Protein AF-A0AAW0FK62-F1 (afdb_monomer)

InterPro domains:
  IPR008979 Galactose-binding-like domain superfamily [SSF49785] (4-84)
  IPR013857 NADH:ubiquinone oxidoreductase intermediate-associated protein 30 [PF08547] (2-83)
  IPR039131 Complex I intermediate-associated protein 30, mitochondrial [PTHR13194] (3-82)

Structure (mmCIF, N/CA/C/O backbone):
data_AF-A0AAW0FK62-F1
#
_entry.id   AF-A0AAW0FK62-F1
#
loop_
_atom_site.group_PDB
_atom_site.id
_atom_site.type_symbol
_atom_site.label_atom_id
_atom_site.label_alt_id
_atom_site.label_comp_id
_atom_site.label_asym_id
_atom_site.label_entity_id
_atom_site.label_seq_id
_atom_site.pdbx_PDB_ins_code
_atom_site.Cartn_x
_atom_site.Cartn_y
_atom_site.Cartn_z
_atom_site.occupancy
_atom_site.B_iso_or_equiv
_atom_site.auth_seq_id
_atom_site.auth_comp_id
_atom_site.auth_asym_id
_atom_site.auth_atom_id
_atom_site.pdbx_PDB_model_num
ATOM 1 N N . MET A 1 1 ? 4.563 -1.638 4.543 1.00 90.38 1 MET A N 1
ATOM 2 C CA . MET A 1 1 ? 4.154 -1.211 5.895 1.00 90.38 1 MET A CA 1
ATOM 3 C C . MET A 1 1 ? 2.741 -0.685 5.796 1.00 90.38 1 MET A C 1
ATOM 5 O O . MET A 1 1 ? 2.509 0.156 4.941 1.00 90.38 1 MET A O 1
ATOM 9 N N . THR A 1 2 ? 1.829 -1.184 6.621 1.00 94.25 2 THR A N 1
ATOM 10 C CA . THR A 1 2 ? 0.435 -0.729 6.696 1.00 94.25 2 THR A CA 1
ATOM 11 C C . THR A 1 2 ? 0.244 0.271 7.841 1.00 94.25 2 THR A C 1
ATOM 13 O O . THR A 1 2 ? 1.005 0.251 8.813 1.00 94.25 2 THR A O 1
ATOM 16 N N . ARG A 1 3 ? -0.731 1.176 7.703 1.00 94.94 3 ARG A N 1
ATOM 17 C CA . ARG A 1 3 ? -1.162 2.167 8.705 1.00 94.94 3 ARG A CA 1
ATOM 18 C C . ARG A 1 3 ? -2.658 2.446 8.565 1.00 94.94 3 ARG A C 1
ATOM 20 O O . ARG A 1 3 ? -3.195 2.336 7.468 1.00 94.94 3 ARG A O 1
ATOM 27 N N . CYS A 1 4 ? -3.317 2.808 9.658 1.00 94.38 4 CYS A N 1
ATOM 28 C CA . CYS A 1 4 ? -4.713 3.249 9.687 1.00 94.38 4 CYS A CA 1
ATOM 29 C C . CYS A 1 4 ? -4.950 4.145 10.909 1.00 94.38 4 CYS A C 1
ATOM 31 O O . CYS A 1 4 ? -4.073 4.241 11.772 1.00 94.38 4 CYS A O 1
ATOM 33 N N . ASP A 1 5 ? -6.132 4.758 10.993 1.00 92.81 5 ASP A N 1
ATOM 34 C CA . ASP A 1 5 ? -6.520 5.652 12.100 1.00 92.81 5 ASP A CA 1
ATOM 35 C C . ASP A 1 5 ? -6.449 5.025 13.500 1.00 92.81 5 ASP A C 1
ATOM 37 O O . ASP A 1 5 ? -6.434 5.758 14.492 1.00 92.81 5 ASP A O 1
ATOM 41 N N . GLN A 1 6 ? -6.323 3.700 13.604 1.00 93.50 6 GLN A N 1
ATOM 42 C CA . GLN A 1 6 ? -6.102 3.000 14.865 1.00 93.50 6 GLN A CA 1
ATOM 43 C C . GLN A 1 6 ? -4.852 3.511 15.602 1.00 93.50 6 GLN A C 1
ATOM 45 O O . GLN A 1 6 ? -4.823 3.506 16.831 1.00 93.50 6 GLN A O 1
ATOM 50 N N . GLU A 1 7 ? -3.844 4.029 14.888 1.00 91.75 7 GLU A N 1
ATOM 51 C CA . GLU A 1 7 ? -2.663 4.652 15.511 1.00 91.75 7 GLU A CA 1
ATOM 52 C C . GLU A 1 7 ? -2.985 5.944 16.280 1.00 91.75 7 GLU A C 1
ATOM 54 O O . GLU A 1 7 ? -2.222 6.357 17.150 1.00 91.75 7 GLU A O 1
ATOM 59 N N . MET A 1 8 ? -4.139 6.548 15.996 1.00 90.94 8 MET A N 1
ATOM 60 C CA . MET A 1 8 ? -4.678 7.708 16.702 1.00 90.94 8 MET A CA 1
ATOM 61 C C . MET A 1 8 ? -5.853 7.320 17.622 1.00 90.94 8 MET A C 1
ATOM 63 O O . MET A 1 8 ? -6.479 8.178 18.232 1.00 90.94 8 MET A O 1
ATOM 67 N N . GLY A 1 9 ? -6.158 6.028 17.765 1.00 91.31 9 GLY A N 1
ATOM 68 C CA . GLY A 1 9 ? -7.287 5.532 18.559 1.00 91.31 9 GLY A CA 1
ATOM 69 C C . GLY A 1 9 ? -8.595 5.370 17.782 1.00 91.31 9 GLY A C 1
ATOM 70 O O . GLY A 1 9 ? -9.620 5.080 18.396 1.00 91.31 9 GLY A O 1
ATOM 71 N N . GLY A 1 10 ? -8.567 5.537 16.456 1.00 92.94 10 GLY A N 1
ATOM 72 C CA . GLY A 1 10 ? -9.678 5.192 15.575 1.00 92.94 10 GLY A CA 1
ATOM 73 C C . GLY A 1 10 ? -9.982 3.690 15.554 1.00 92.94 10 GLY A C 1
ATOM 74 O O . GLY A 1 10 ? -9.335 2.879 16.223 1.00 92.94 10 GLY A O 1
ATOM 75 N N . TYR A 1 11 ? -11.011 3.326 14.796 1.00 94.94 11 TYR A N 1
ATOM 76 C CA . TYR A 1 11 ? -11.584 1.978 14.799 1.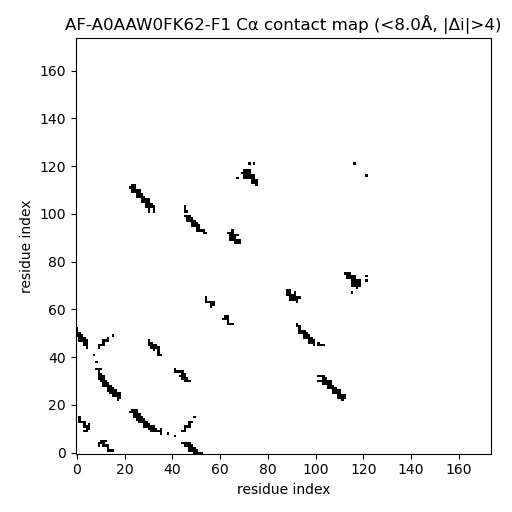00 94.94 11 TYR A CA 1
ATOM 77 C C . TYR A 1 11 ? -11.404 1.239 13.465 1.00 94.94 11 TYR A C 1
ATOM 79 O O . TYR A 1 11 ? -11.978 0.161 13.288 1.00 94.94 11 TYR A O 1
ATOM 87 N N . SER A 1 12 ? -10.656 1.805 12.514 1.00 95.31 12 SER A N 1
ATOM 88 C CA . SER A 1 12 ? -10.363 1.130 11.251 1.00 95.31 12 SER A CA 1
ATOM 89 C C . SER A 1 12 ? -9.360 -0.007 11.447 1.00 95.31 12 SER A C 1
ATOM 91 O O . SER A 1 12 ? -8.596 -0.042 12.408 1.00 95.31 12 SER A O 1
ATOM 93 N N . THR A 1 13 ? -9.341 -0.941 10.500 1.00 96.69 13 THR A N 1
ATOM 94 C CA . THR A 1 13 ? -8.375 -2.046 10.442 1.00 96.69 13 THR A CA 1
ATOM 95 C C . THR A 1 13 ? -7.685 -2.083 9.086 1.00 96.69 13 THR A C 1
ATOM 97 O O . THR A 1 13 ? -8.225 -1.620 8.074 1.00 96.69 13 THR A O 1
ATOM 100 N N . VAL A 1 14 ? -6.469 -2.632 9.057 1.00 96.94 14 VAL A N 1
ATOM 101 C CA . VAL A 1 14 ? -5.657 -2.691 7.841 1.00 96.94 14 VAL A CA 1
ATOM 102 C C . VAL A 1 14 ? -4.753 -3.913 7.798 1.00 96.94 14 VAL A C 1
ATOM 104 O O . VAL A 1 14 ? -3.979 -4.159 8.720 1.00 96.94 14 VAL A O 1
ATOM 107 N N . ASN A 1 15 ? -4.804 -4.631 6.680 1.00 96.31 15 ASN A N 1
ATOM 108 C CA . ASN A 1 15 ? -3.967 -5.784 6.382 1.00 96.31 15 ASN A CA 1
ATOM 109 C C . ASN A 1 15 ? -3.432 -5.680 4.952 1.00 96.31 15 ASN A C 1
ATOM 111 O O . ASN A 1 15 ? -4.075 -5.109 4.068 1.00 96.31 15 ASN A O 1
ATOM 115 N N . PHE A 1 16 ? -2.232 -6.213 4.732 1.00 94.69 16 PHE A N 1
ATOM 116 C CA . PHE A 1 16 ? -1.677 -6.348 3.393 1.00 94.69 16 PHE A CA 1
ATOM 117 C C . PHE A 1 16 ? -0.867 -7.632 3.305 1.00 94.69 16 PHE A C 1
ATOM 119 O O . PHE A 1 16 ? 0.253 -7.702 3.818 1.00 94.69 16 PHE A O 1
ATOM 126 N N . ASP A 1 17 ? -1.462 -8.622 2.655 1.00 94.00 17 ASP A N 1
ATOM 127 C CA . ASP A 1 17 ? -0.945 -9.980 2.556 1.00 94.00 17 ASP A CA 1
ATOM 128 C C . ASP A 1 17 ? -0.588 -10.294 1.102 1.00 94.00 17 ASP A C 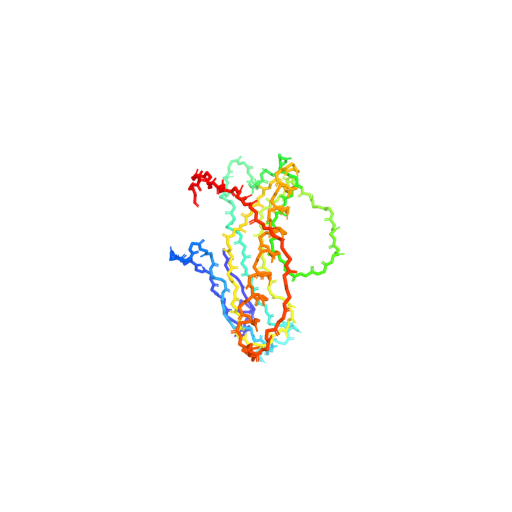1
ATOM 130 O O . ASP A 1 17 ? -1.012 -9.594 0.186 1.00 94.00 17 ASP A O 1
ATOM 134 N N . TYR A 1 18 ? 0.208 -11.330 0.867 1.00 92.31 18 TYR A N 1
ATOM 135 C CA . TYR A 1 18 ? 0.495 -11.802 -0.485 1.00 92.31 18 TYR A CA 1
ATOM 136 C C . TYR A 1 18 ? -0.263 -13.107 -0.737 1.00 92.31 18 TYR A C 1
ATOM 138 O O . TYR A 1 18 ? -0.106 -14.069 0.016 1.00 92.31 18 TYR A O 1
ATOM 146 N N . ASP A 1 19 ? -1.098 -13.126 -1.776 1.00 87.25 19 ASP A N 1
ATOM 147 C CA . ASP A 1 19 ? -1.847 -14.302 -2.212 1.00 87.25 19 ASP A CA 1
ATOM 148 C C . ASP A 1 19 ? -1.014 -15.078 -3.234 1.00 87.25 19 ASP A C 1
ATOM 150 O O . ASP A 1 19 ? -0.839 -14.650 -4.379 1.00 87.25 19 ASP A O 1
ATOM 154 N N . GLU A 1 20 ? -0.503 -16.240 -2.823 1.00 90.56 20 GLU A N 1
ATOM 155 C CA . GLU A 1 20 ? 0.372 -17.034 -3.683 1.00 90.56 20 GLU A CA 1
ATOM 156 C C . GLU A 1 20 ? -0.340 -17.732 -4.845 1.00 90.56 20 GLU A C 1
ATOM 158 O O . GLU A 1 20 ? 0.290 -18.061 -5.852 1.00 90.56 20 GLU A O 1
ATOM 163 N N . LEU A 1 21 ? -1.643 -17.986 -4.721 1.00 88.12 21 LEU A N 1
ATOM 164 C CA . LEU A 1 21 ? -2.415 -18.640 -5.775 1.00 88.12 21 LEU A CA 1
ATOM 165 C C . LEU A 1 21 ? -2.728 -17.645 -6.888 1.00 88.12 21 LEU A C 1
ATOM 167 O O . LEU A 1 21 ? -2.623 -17.973 -8.068 1.00 88.12 21 LEU A O 1
ATOM 171 N N . ARG A 1 22 ? -3.096 -16.423 -6.499 1.00 81.75 22 ARG A N 1
ATOM 172 C CA . ARG A 1 22 ? -3.485 -15.352 -7.420 1.00 81.75 22 ARG A CA 1
ATOM 173 C C . ARG A 1 22 ? -2.302 -14.481 -7.853 1.00 81.75 22 ARG A C 1
ATOM 175 O O . ARG A 1 22 ? -2.471 -13.670 -8.757 1.00 81.75 22 ARG A O 1
ATOM 182 N N . LYS A 1 23 ? -1.120 -14.672 -7.249 1.00 87.50 23 LYS A N 1
ATOM 183 C CA . LYS A 1 23 ? 0.128 -13.940 -7.536 1.00 87.50 23 LYS A CA 1
ATOM 184 C C . LYS A 1 23 ? -0.047 -12.422 -7.430 1.00 87.50 23 LYS A C 1
ATOM 186 O O . LYS A 1 23 ? 0.388 -11.671 -8.297 1.00 87.50 23 LYS A O 1
ATOM 191 N N . MET A 1 24 ? -0.696 -11.979 -6.356 1.00 85.69 24 MET A N 1
ATOM 192 C CA . MET A 1 24 ? -1.047 -10.574 -6.125 1.00 85.69 24 MET A CA 1
ATOM 193 C C . MET A 1 24 ? -0.950 -10.213 -4.643 1.00 85.69 24 MET A C 1
ATOM 195 O O . MET A 1 24 ? -1.078 -11.064 -3.763 1.00 85.69 24 MET A O 1
ATOM 199 N N . GLY A 1 25 ? -0.747 -8.931 -4.351 1.00 89.31 25 GLY A N 1
ATOM 200 C CA . GLY A 1 25 ? -0.926 -8.398 -3.004 1.00 89.31 25 GLY A CA 1
ATOM 201 C C . GLY A 1 25 ? -2.408 -8.173 -2.705 1.00 89.31 25 GLY A C 1
ATOM 202 O O . GLY A 1 25 ? -3.118 -7.603 -3.524 1.00 89.31 25 GLY A O 1
ATOM 203 N N . HIS A 1 26 ? -2.874 -8.560 -1.525 1.00 91.25 26 HIS A N 1
ATOM 204 C CA . HIS A 1 26 ? -4.247 -8.381 -1.078 1.00 91.25 26 HIS A CA 1
ATOM 205 C C . HIS A 1 26 ? -4.312 -7.351 0.051 1.00 91.25 26 HIS A C 1
ATOM 207 O O . HIS A 1 26 ? -3.891 -7.617 1.179 1.00 91.25 26 HIS A O 1
ATOM 213 N N . PHE A 1 27 ? -4.799 -6.149 -0.260 1.00 92.50 27 PHE A N 1
ATOM 214 C CA . PHE A 1 27 ? -4.949 -5.038 0.678 1.00 92.50 27 PHE A CA 1
ATOM 215 C C . PHE A 1 27 ? -6.400 -4.946 1.152 1.00 92.50 27 PHE A C 1
ATOM 217 O O . PHE A 1 27 ? -7.293 -4.603 0.375 1.00 92.50 27 PHE A O 1
ATOM 224 N N . HIS A 1 28 ? -6.646 -5.259 2.424 1.00 93.31 28 HIS A N 1
ATOM 225 C CA . HIS A 1 28 ? -8.002 -5.436 2.948 1.00 93.31 28 HIS A CA 1
ATOM 226 C C . HIS A 1 28 ? -8.148 -4.988 4.398 1.00 93.31 28 HIS A C 1
ATOM 228 O O . HIS A 1 28 ? -7.174 -4.855 5.144 1.00 93.31 28 HIS A O 1
ATOM 234 N N . GLY A 1 29 ? -9.394 -4.758 4.797 1.00 95.00 29 GLY A N 1
ATOM 235 C CA . GLY A 1 29 ? -9.742 -4.386 6.159 1.00 95.00 29 GLY A CA 1
ATOM 236 C C . GLY A 1 29 ? -11.125 -3.758 6.241 1.00 95.00 29 GLY A C 1
ATOM 237 O O . GLY A 1 29 ? -11.998 -4.005 5.408 1.00 95.00 29 GLY A O 1
ATOM 238 N N . TYR A 1 30 ? -11.313 -2.931 7.264 1.00 95.44 30 TYR A N 1
ATOM 239 C CA . TYR A 1 30 ? -12.567 -2.246 7.548 1.00 95.44 30 TYR A CA 1
ATOM 240 C C . TYR A 1 30 ? -12.305 -0.773 7.843 1.00 95.44 30 TYR A C 1
ATOM 242 O O . TYR A 1 30 ? -11.498 -0.470 8.720 1.00 95.44 30 TYR A O 1
ATOM 250 N N . LEU A 1 31 ? -12.983 0.130 7.136 1.00 94.19 31 LEU A N 1
ATOM 251 C CA . LEU A 1 31 ? -12.955 1.560 7.429 1.00 94.19 31 LEU A CA 1
ATOM 252 C C . LEU A 1 31 ? -14.089 1.920 8.383 1.00 94.19 31 LEU A C 1
ATOM 254 O O . LEU A 1 31 ? -15.257 1.618 8.125 1.00 94.19 31 LEU A O 1
ATOM 258 N N . ASN A 1 32 ? -13.736 2.603 9.467 1.00 92.44 32 ASN A N 1
ATOM 259 C CA . ASN A 1 32 ? -14.679 3.144 10.429 1.00 92.44 32 ASN A CA 1
ATOM 260 C C . ASN A 1 32 ? -14.461 4.657 10.565 1.00 92.44 32 ASN A C 1
ATOM 262 O O . ASN A 1 32 ? -13.354 5.123 10.816 1.00 92.44 32 ASN A O 1
ATOM 266 N N . LEU A 1 33 ? -15.535 5.423 10.381 1.00 92.19 33 LEU A N 1
ATOM 267 C CA . LEU A 1 33 ? -15.506 6.887 10.372 1.00 92.19 33 LEU A CA 1
ATOM 268 C C . LEU A 1 33 ? -15.761 7.504 11.752 1.00 92.19 33 LEU A C 1
ATOM 270 O O . LEU A 1 33 ? -15.619 8.719 11.902 1.00 92.19 33 LEU A O 1
ATOM 274 N N . ASP A 1 34 ? -16.142 6.694 12.741 1.00 93.44 34 ASP A N 1
ATOM 275 C CA . ASP A 1 34 ? -16.402 7.158 14.096 1.00 93.44 34 ASP A CA 1
ATOM 276 C C . ASP A 1 34 ? -15.128 7.757 14.691 1.00 93.44 34 ASP A C 1
ATOM 278 O O . ASP A 1 34 ? -14.028 7.197 14.602 1.00 93.44 34 ASP A O 1
ATOM 282 N N . LEU A 1 35 ? -15.289 8.922 15.315 1.00 92.69 35 LEU A N 1
ATOM 283 C CA . LEU A 1 35 ? -14.200 9.579 16.019 1.00 92.69 35 LEU A CA 1
ATOM 284 C C . LEU A 1 35 ? -13.951 8.879 17.364 1.00 92.69 35 LEU A C 1
ATOM 286 O O . LEU A 1 35 ? -14.910 8.496 18.048 1.00 92.69 35 LEU A O 1
ATOM 290 N N . PRO A 1 36 ? -12.683 8.746 17.786 1.00 89.44 36 PRO A N 1
ATOM 291 C CA . PRO A 1 36 ? -12.355 8.219 19.102 1.00 89.44 36 PRO A CA 1
ATOM 292 C C . PRO A 1 36 ? -12.987 9.072 20.204 1.00 89.44 36 PRO A C 1
ATOM 294 O O . PRO A 1 36 ? -12.688 10.255 20.362 1.00 89.44 36 PRO A O 1
ATOM 297 N N . LYS A 1 37 ? -13.846 8.453 21.020 1.00 87.19 37 LYS A N 1
ATOM 298 C CA . LYS A 1 37 ? -14.614 9.149 22.073 1.00 87.19 37 LYS A CA 1
ATOM 299 C C . LYS A 1 37 ? -13.741 9.798 23.152 1.00 87.19 37 LYS A C 1
ATOM 301 O O . LYS A 1 37 ? -14.197 10.685 23.864 1.00 87.19 37 LYS A O 1
ATOM 306 N N . ASN A 1 38 ? -12.511 9.321 23.303 1.00 87.12 38 ASN A N 1
ATOM 307 C CA . ASN A 1 38 ? -11.553 9.724 24.326 1.00 87.12 38 ASN A CA 1
ATOM 308 C C . ASN A 1 38 ? -10.510 10.741 23.835 1.00 87.12 38 ASN A C 1
ATOM 310 O O . ASN A 1 38 ? -9.665 11.137 24.634 1.00 87.12 38 ASN A O 1
ATOM 314 N N . ASN A 1 39 ? -10.549 11.170 22.567 1.00 84.44 39 ASN A N 1
ATOM 315 C CA . ASN A 1 39 ? -9.609 12.158 22.042 1.00 84.44 39 ASN A CA 1
ATOM 316 C C . ASN A 1 39 ? -10.300 13.178 21.109 1.00 84.44 39 ASN A C 1
ATOM 318 O O . ASN A 1 39 ? -10.398 12.943 19.904 1.00 84.44 39 ASN A O 1
ATOM 322 N N . PRO A 1 40 ? -10.763 14.323 21.647 1.00 84.44 40 PRO A N 1
ATOM 323 C CA . PRO A 1 40 ? -11.490 15.335 20.881 1.00 84.44 40 PRO A CA 1
ATOM 324 C C . PRO A 1 40 ? -10.614 16.146 19.910 1.00 84.44 40 PRO A C 1
ATOM 326 O O . PRO A 1 40 ? -11.162 16.860 19.072 1.00 84.44 40 PRO A O 1
ATOM 329 N N . GLU A 1 41 ? -9.279 16.055 19.986 1.00 88.44 41 GLU A N 1
ATOM 330 C CA . GLU A 1 41 ? -8.383 16.704 19.010 1.00 88.44 41 GLU A CA 1
ATOM 331 C C . GLU A 1 41 ? -8.428 16.011 17.639 1.00 88.44 41 GLU A C 1
ATOM 333 O O . GLU A 1 41 ? -8.094 16.602 16.608 1.00 88.44 41 GLU A O 1
ATOM 338 N N . ILE A 1 42 ? -8.894 14.761 17.606 1.00 85.38 42 ILE A N 1
ATOM 339 C CA . ILE A 1 42 ? -9.047 13.989 16.379 1.00 85.38 42 ILE A CA 1
ATOM 340 C C . ILE A 1 42 ? -10.377 14.351 15.736 1.00 85.38 42 ILE A C 1
ATOM 342 O O . ILE A 1 42 ? -11.452 13.938 16.161 1.00 85.38 42 ILE A O 1
ATOM 346 N N . THR A 1 43 ? -10.285 15.124 14.661 1.00 85.81 43 THR A N 1
ATOM 347 C CA . THR A 1 43 ? -11.444 15.628 13.910 1.00 85.81 43 THR A CA 1
ATOM 348 C C . THR A 1 43 ? -11.735 14.826 12.643 1.00 85.81 43 THR A C 1
ATOM 350 O O . THR A 1 43 ? -12.713 15.101 11.945 1.00 85.81 43 THR A O 1
ATOM 353 N N . ARG A 1 44 ? -10.881 13.849 12.307 1.00 86.12 44 ARG A N 1
ATOM 354 C CA . ARG A 1 44 ? -11.005 12.994 11.120 1.00 86.12 44 ARG A CA 1
ATOM 355 C C . ARG A 1 44 ? -10.548 11.573 11.440 1.00 86.12 44 ARG A C 1
ATOM 357 O O . ARG A 1 44 ? -9.503 11.392 12.051 1.00 86.12 44 ARG A O 1
ATOM 364 N N . SER A 1 45 ? -11.328 10.604 10.978 1.00 90.50 45 SER A N 1
ATOM 365 C CA . SER A 1 45 ? -11.075 9.163 11.073 1.00 90.50 45 SER A CA 1
ATOM 366 C C . SER A 1 45 ? -11.476 8.502 9.745 1.00 90.50 45 SER A C 1
ATOM 368 O O . SER A 1 45 ? -11.944 9.187 8.828 1.00 90.50 45 SER A O 1
ATOM 370 N N . GLY A 1 46 ? -11.283 7.196 9.626 1.00 90.88 46 GLY A N 1
ATOM 371 C CA . GLY A 1 46 ? -11.601 6.387 8.455 1.00 90.88 46 GLY A CA 1
ATOM 372 C C . GLY A 1 46 ? -10.551 6.466 7.362 1.00 90.88 46 GLY A C 1
ATOM 373 O O . GLY A 1 46 ? -10.867 6.826 6.228 1.00 90.88 46 GLY A O 1
ATOM 374 N N . TYR A 1 47 ? -9.305 6.121 7.691 1.00 93.69 47 TYR A N 1
ATOM 375 C CA . TYR A 1 47 ? -8.281 5.879 6.675 1.00 93.69 47 TYR A CA 1
ATOM 376 C C . TYR A 1 47 ? -7.550 4.565 6.906 1.00 93.69 47 TYR A C 1
ATOM 378 O O . TYR A 1 47 ? -7.312 4.138 8.036 1.00 93.69 47 TYR A O 1
ATOM 386 N N . ALA A 1 48 ? -7.112 3.975 5.801 1.00 93.81 48 ALA A N 1
ATOM 387 C CA . ALA A 1 48 ? -6.173 2.871 5.776 1.00 93.81 48 ALA A CA 1
ATOM 388 C C . ALA A 1 48 ? -5.200 3.073 4.619 1.00 93.81 48 ALA A C 1
ATOM 390 O O . ALA A 1 48 ? -5.570 3.567 3.554 1.00 93.81 48 ALA A O 1
ATOM 391 N N . MET A 1 49 ? -3.943 2.703 4.817 1.00 94.81 49 MET A N 1
ATOM 392 C CA . MET A 1 49 ? -2.906 2.857 3.810 1.00 94.81 49 MET A CA 1
ATOM 393 C C . MET A 1 49 ? -1.831 1.787 3.935 1.00 94.81 49 MET A C 1
ATOM 395 O O . MET A 1 49 ? -1.597 1.221 5.005 1.00 94.81 49 MET A O 1
ATOM 399 N N . PHE A 1 50 ? -1.100 1.580 2.848 1.00 92.94 50 PHE A N 1
ATOM 400 C CA . PHE A 1 50 ? 0.181 0.895 2.875 1.00 92.94 50 PHE A CA 1
ATOM 401 C C . PHE A 1 50 ? 1.231 1.699 2.113 1.00 92.94 50 PHE A C 1
ATOM 403 O O . PHE A 1 50 ? 0.918 2.436 1.183 1.00 92.94 50 PHE A O 1
ATOM 410 N N . ARG A 1 51 ? 2.497 1.551 2.502 1.00 90.06 51 ARG A N 1
ATOM 411 C CA . ARG A 1 51 ? 3.660 2.116 1.808 1.00 90.06 51 ARG A CA 1
ATOM 412 C C . ARG A 1 51 ? 4.840 1.151 1.783 1.00 90.06 51 ARG A C 1
ATOM 414 O O . ARG A 1 51 ? 4.870 0.178 2.546 1.00 90.06 51 ARG A O 1
ATOM 421 N N . THR A 1 52 ? 5.825 1.415 0.930 1.00 84.31 52 THR A N 1
ATOM 422 C CA . THR A 1 52 ? 7.107 0.695 0.910 1.00 84.31 52 THR A CA 1
ATOM 423 C C . THR A 1 52 ? 7.801 0.768 2.276 1.00 84.31 52 THR A C 1
ATOM 425 O O . THR A 1 52 ? 7.535 1.667 3.075 1.00 84.31 52 THR A O 1
ATOM 428 N N . LYS A 1 53 ? 8.681 -0.195 2.581 1.00 81.88 53 LYS A N 1
ATOM 429 C CA . LYS A 1 53 ? 9.548 -0.088 3.767 1.00 81.88 53 LYS A CA 1
ATOM 430 C C . LYS A 1 53 ? 10.493 1.101 3.596 1.00 81.88 53 LYS A C 1
ATOM 432 O O . LYS A 1 53 ? 10.883 1.414 2.470 1.00 81.88 53 LYS A O 1
ATOM 437 N N . ASP A 1 54 ? 10.858 1.723 4.710 1.00 80.81 54 ASP A N 1
ATOM 438 C CA . ASP A 1 54 ? 11.934 2.707 4.712 1.00 80.81 54 ASP A CA 1
ATOM 439 C C . ASP A 1 54 ? 13.234 2.025 4.272 1.00 80.81 54 ASP A C 1
ATOM 441 O O . ASP A 1 54 ? 13.478 0.852 4.588 1.00 80.81 54 ASP A O 1
ATOM 445 N N . GLN A 1 55 ? 14.051 2.739 3.502 1.00 75.25 55 GLN A N 1
ATOM 446 C CA . GLN A 1 55 ? 15.386 2.255 3.185 1.00 75.25 55 GLN A CA 1
ATOM 447 C C . GLN A 1 55 ? 16.226 2.196 4.461 1.00 75.25 55 GLN A C 1
ATOM 449 O O . GLN A 1 55 ? 16.060 3.012 5.367 1.00 75.25 55 GLN A O 1
ATOM 454 N N . LYS A 1 56 ? 17.122 1.207 4.547 1.00 73.81 56 LYS A N 1
ATOM 455 C CA . LYS A 1 56 ? 18.025 1.085 5.694 1.00 73.81 56 LYS A CA 1
ATOM 456 C C . LYS A 1 56 ? 18.952 2.293 5.722 1.00 73.81 56 LYS A C 1
ATOM 458 O O . LYS A 1 56 ? 19.779 2.442 4.828 1.00 73.81 56 LYS A O 1
ATOM 463 N N . GLU A 1 57 ? 18.824 3.114 6.756 1.00 70.69 57 GLU A N 1
ATOM 464 C CA . GLU A 1 57 ? 19.760 4.202 7.010 1.00 70.69 57 GLU A CA 1
ATOM 465 C C . GLU A 1 57 ? 21.158 3.627 7.252 1.00 7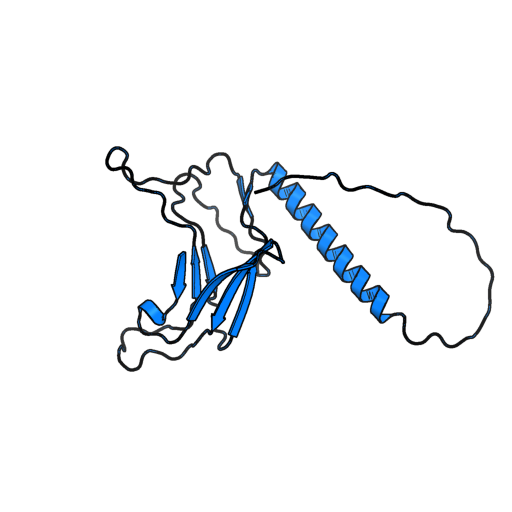0.69 57 GLU A C 1
ATOM 467 O O . GLU A 1 57 ? 21.337 2.681 8.024 1.00 70.69 57 GLU A O 1
ATOM 472 N N . SER A 1 58 ? 22.156 4.180 6.568 1.00 66.75 58 SER A N 1
ATOM 473 C CA . SER A 1 58 ? 23.553 3.872 6.846 1.00 66.75 58 SER A CA 1
ATOM 474 C C . SER A 1 58 ? 24.131 5.007 7.675 1.00 66.75 58 SER A C 1
ATOM 476 O O . SER A 1 58 ? 24.104 6.167 7.261 1.00 66.75 58 SER A O 1
ATOM 478 N N . TRP A 1 59 ? 24.688 4.667 8.838 1.00 66.88 59 TRP A N 1
ATOM 479 C CA . TRP A 1 59 ? 25.271 5.624 9.784 1.00 66.88 59 TRP A CA 1
ATOM 480 C C . TRP A 1 59 ? 26.391 6.493 9.179 1.00 66.88 59 TRP A C 1
ATOM 482 O O . TRP A 1 59 ? 26.721 7.537 9.730 1.00 66.88 59 TRP A O 1
ATOM 492 N N . LEU A 1 60 ? 26.953 6.075 8.037 1.00 67.31 60 LEU A N 1
ATOM 493 C CA . LEU A 1 60 ? 28.023 6.764 7.312 1.00 67.31 60 LEU A CA 1
ATOM 494 C C . LEU A 1 60 ? 27.540 7.665 6.164 1.00 67.31 60 LEU A C 1
ATOM 496 O O . LEU A 1 60 ? 28.310 8.515 5.728 1.00 67.31 60 LEU A O 1
ATOM 500 N N . SER A 1 61 ? 26.321 7.484 5.638 1.00 66.31 61 SER A N 1
ATOM 501 C CA . SER A 1 61 ? 25.885 8.145 4.390 1.00 66.31 61 SER A CA 1
ATOM 502 C C . SER A 1 61 ? 24.641 9.030 4.522 1.00 66.31 61 SER A C 1
ATOM 504 O O . SER A 1 61 ? 24.177 9.565 3.520 1.00 66.31 61 SER A O 1
ATOM 506 N N . GLY A 1 62 ? 24.103 9.215 5.732 1.00 67.62 62 GLY A N 1
ATOM 507 C CA . GLY A 1 62 ? 22.919 10.050 5.963 1.00 67.62 62 GLY A CA 1
ATOM 508 C C . GLY A 1 62 ? 21.616 9.425 5.444 1.00 67.62 62 GLY A C 1
ATOM 509 O O . GLY A 1 62 ? 21.517 8.206 5.300 1.00 67.62 62 GLY A O 1
ATOM 510 N N . ASN A 1 63 ? 20.601 10.266 5.196 1.00 64.56 63 ASN A N 1
ATOM 511 C CA . ASN A 1 63 ? 19.308 9.837 4.647 1.00 64.56 63 ASN A CA 1
ATOM 512 C C . ASN A 1 63 ? 19.517 9.052 3.342 1.00 64.56 63 ASN A C 1
ATOM 514 O O . ASN A 1 63 ? 20.118 9.570 2.403 1.00 64.56 63 ASN A O 1
ATOM 518 N N . VAL A 1 64 ? 18.985 7.832 3.271 1.00 71.19 64 VAL A N 1
ATOM 519 C CA . VAL A 1 64 ? 19.033 7.005 2.058 1.00 71.19 64 VAL A CA 1
ATOM 520 C C . VAL A 1 64 ? 17.714 7.193 1.309 1.00 71.19 64 VAL A C 1
ATOM 522 O O . VAL A 1 64 ? 16.635 7.093 1.902 1.00 71.19 64 VAL A O 1
ATOM 525 N N . PHE A 1 65 ? 17.813 7.536 0.026 1.00 79.00 65 PHE A N 1
ATOM 526 C CA . PHE A 1 65 ? 16.680 7.737 -0.875 1.00 79.00 65 PHE A CA 1
ATOM 527 C C . PHE A 1 65 ? 16.711 6.705 -2.000 1.00 79.00 65 PHE A C 1
ATOM 529 O O . PHE A 1 65 ? 17.777 6.219 -2.394 1.00 79.00 65 PHE A O 1
ATOM 536 N N . TRP A 1 66 ? 15.543 6.385 -2.556 1.00 72.44 66 TRP A N 1
ATOM 537 C CA . TRP A 1 66 ? 15.520 5.670 -3.821 1.00 72.44 66 TRP A CA 1
ATOM 538 C C . TRP A 1 66 ? 15.916 6.635 -4.935 1.00 72.44 66 TRP A C 1
ATOM 540 O O . TRP A 1 66 ? 15.240 7.638 -5.156 1.00 72.44 66 TRP A O 1
ATOM 550 N N . ASP A 1 67 ? 16.991 6.314 -5.651 1.00 73.94 67 ASP A N 1
ATOM 551 C CA . ASP A 1 67 ? 17.345 7.031 -6.869 1.00 73.94 67 ASP A CA 1
ATOM 552 C C . ASP A 1 67 ? 16.426 6.575 -8.009 1.00 73.94 67 ASP A C 1
ATOM 554 O O . ASP A 1 67 ? 16.599 5.497 -8.586 1.00 73.94 67 ASP A O 1
ATOM 558 N N . TRP A 1 68 ? 15.404 7.384 -8.298 1.00 76.88 68 TRP A N 1
ATOM 559 C CA . TRP A 1 68 ? 14.496 7.171 -9.425 1.00 76.88 68 TRP A CA 1
ATOM 560 C C . TRP A 1 68 ? 14.826 8.056 -10.627 1.00 76.88 68 TRP A C 1
ATOM 562 O O . TRP A 1 68 ? 14.003 8.166 -11.533 1.00 76.88 68 TRP A O 1
ATOM 572 N N . SER A 1 69 ? 16.013 8.671 -10.667 1.00 72.38 69 SER A N 1
ATOM 573 C CA . SER A 1 69 ? 16.423 9.595 -11.736 1.00 72.38 69 SER A CA 1
ATOM 574 C C . SER A 1 69 ? 16.282 9.003 -13.140 1.00 72.38 69 SER A C 1
ATOM 576 O O . SER A 1 69 ? 15.888 9.702 -14.072 1.00 72.38 69 SER A O 1
ATOM 578 N N . ASN A 1 70 ? 16.539 7.701 -13.276 1.00 68.44 70 ASN A N 1
ATOM 579 C CA . ASN A 1 70 ? 16.450 6.983 -14.546 1.00 68.44 70 ASN A CA 1
ATOM 580 C C . ASN A 1 70 ? 15.020 6.608 -14.949 1.00 68.44 70 ASN A C 1
ATOM 582 O O . ASN A 1 70 ? 14.809 6.144 -16.067 1.00 68.44 70 ASN A O 1
ATOM 586 N N . PHE A 1 71 ? 14.031 6.795 -14.074 1.00 62.41 71 PHE A N 1
ATOM 587 C CA . PHE A 1 71 ? 12.649 6.434 -14.349 1.00 62.41 71 PHE A CA 1
ATOM 588 C C . PHE A 1 71 ? 11.777 7.670 -14.525 1.00 62.41 71 PHE A C 1
ATOM 590 O O . PHE A 1 71 ? 11.855 8.664 -13.805 1.00 62.41 71 PHE A O 1
ATOM 597 N N . GLN A 1 72 ? 10.896 7.603 -15.513 1.00 49.69 72 GLN A N 1
ATOM 598 C CA . GLN A 1 72 ? 10.091 8.746 -15.904 1.00 49.69 72 GLN A CA 1
ATOM 599 C C . GLN A 1 72 ? 8.769 8.798 -15.148 1.00 49.69 72 GLN A C 1
ATOM 601 O O . GLN A 1 72 ? 8.274 9.898 -14.884 1.00 49.69 72 GLN A O 1
ATOM 606 N N . SER A 1 73 ? 8.210 7.640 -14.791 1.00 53.66 73 SER A N 1
ATOM 607 C CA . SER A 1 73 ? 6.898 7.550 -14.157 1.00 53.66 73 SER A CA 1
ATOM 608 C C . SER A 1 73 ? 6.821 6.396 -13.166 1.00 53.66 73 SER A C 1
ATOM 610 O O . SER A 1 73 ? 7.337 5.305 -13.399 1.00 53.66 73 SER A O 1
ATOM 612 N N . LEU A 1 74 ? 6.097 6.626 -12.077 1.00 65.75 74 LEU A N 1
ATOM 613 C CA . LEU A 1 74 ? 5.514 5.567 -11.268 1.00 65.75 74 LEU A CA 1
ATOM 614 C C . LEU A 1 74 ? 4.165 5.214 -11.892 1.00 65.75 74 LEU A C 1
ATOM 616 O O . LEU A 1 74 ? 3.318 6.094 -12.048 1.00 65.75 74 LEU A O 1
ATOM 620 N N . VAL A 1 75 ? 3.957 3.950 -12.247 1.00 66.31 75 VAL A N 1
ATOM 621 C CA . VAL A 1 75 ? 2.680 3.519 -12.815 1.00 66.31 75 VAL A CA 1
ATOM 622 C C . VAL A 1 75 ? 1.905 2.738 -11.780 1.00 66.31 75 VAL A C 1
ATOM 624 O O . VAL A 1 75 ? 2.334 1.697 -11.284 1.00 66.31 75 VAL A O 1
ATOM 627 N N . LEU A 1 76 ? 0.732 3.279 -11.482 1.00 64.81 76 LEU A N 1
ATOM 628 C CA . LEU A 1 76 ? -0.278 2.685 -10.635 1.00 64.81 76 LEU A CA 1
ATOM 629 C C . LEU A 1 76 ? -1.530 2.569 -11.498 1.00 64.81 76 LEU A C 1
ATOM 631 O O . LEU A 1 76 ? -2.062 3.574 -11.975 1.00 64.81 76 LEU A O 1
ATOM 635 N N . ARG A 1 77 ? -2.011 1.351 -11.731 1.00 61.22 77 ARG A N 1
ATOM 636 C CA . ARG A 1 77 ? -3.296 1.161 -12.404 1.00 61.22 77 ARG A CA 1
ATOM 637 C C . ARG A 1 77 ? -4.413 1.393 -11.384 1.00 61.22 77 ARG A C 1
ATOM 639 O O . ARG A 1 77 ? -4.853 0.464 -10.720 1.00 61.22 77 ARG A O 1
ATOM 646 N N . VAL A 1 78 ? -4.863 2.641 -11.262 1.00 50.06 78 VAL A N 1
ATOM 647 C CA . VAL A 1 78 ? -5.922 3.071 -10.328 1.00 50.06 78 VAL A CA 1
ATOM 648 C C . VAL A 1 78 ? -7.097 3.641 -11.122 1.00 50.06 78 VAL A C 1
ATOM 650 O O . VAL A 1 78 ? -6.909 4.266 -12.163 1.00 50.06 78 VAL A O 1
ATOM 653 N N . ARG A 1 79 ? -8.333 3.406 -10.673 1.00 39.00 79 ARG A N 1
ATOM 654 C CA . ARG A 1 79 ? -9.544 3.971 -11.294 1.00 39.00 79 ARG A CA 1
ATOM 655 C C . ARG A 1 79 ? -9.927 5.265 -10.540 1.00 39.00 79 ARG A C 1
ATOM 657 O O . ARG A 1 79 ? -10.444 5.147 -9.438 1.00 39.00 79 ARG A O 1
ATOM 664 N N . GLY A 1 80 ? -9.654 6.460 -11.095 1.00 35.00 80 GLY A N 1
ATOM 665 C CA . GLY A 1 80 ? -9.937 7.791 -10.491 1.00 35.00 80 GLY A CA 1
ATOM 666 C C . GLY A 1 80 ? -9.482 8.990 -11.364 1.00 35.00 80 GLY A C 1
ATOM 667 O O . GLY A 1 80 ? -8.765 8.762 -12.336 1.00 35.00 80 GLY A O 1
ATOM 668 N N . ASP A 1 81 ? -9.944 10.223 -11.082 1.00 40.72 81 ASP A N 1
ATOM 669 C CA . ASP A 1 81 ? -9.892 11.414 -11.972 1.00 40.72 81 ASP A CA 1
ATOM 670 C C . ASP A 1 81 ? -8.505 12.080 -12.189 1.00 40.72 81 ASP A C 1
ATOM 672 O O . ASP A 1 81 ? -7.501 11.725 -11.575 1.00 40.72 81 ASP A O 1
ATOM 676 N N . ARG A 1 82 ? -8.426 12.987 -13.182 1.00 46.88 82 ARG A N 1
ATOM 677 C CA . ARG A 1 82 ? -7.178 13.482 -13.799 1.00 46.88 82 ARG A CA 1
ATOM 678 C C . ARG A 1 82 ? -6.757 14.864 -13.289 1.00 46.88 82 ARG A C 1
ATOM 680 O O . ARG A 1 82 ? -7.035 15.854 -13.959 1.00 46.88 82 ARG A O 1
ATOM 687 N N . HIS A 1 83 ? -5.956 14.925 -12.230 1.00 47.84 83 HIS A N 1
ATOM 688 C CA . HIS A 1 83 ? -5.056 16.058 -11.977 1.00 47.84 83 HIS A CA 1
ATOM 689 C C . HIS A 1 83 ? -3.715 15.541 -11.438 1.00 47.84 83 HIS A C 1
ATOM 691 O O . HIS A 1 83 ? -3.664 14.946 -10.368 1.00 47.84 83 HIS A O 1
ATOM 697 N N . GLY A 1 84 ? -2.629 15.734 -12.193 1.00 50.44 84 GLY A N 1
ATOM 698 C CA . GLY A 1 84 ? -1.281 15.314 -11.800 1.00 50.44 84 GLY A CA 1
ATOM 699 C C . GLY A 1 84 ? -0.328 16.502 -11.771 1.00 50.44 84 GLY A C 1
ATOM 700 O O . GLY A 1 84 ? -0.215 17.223 -12.759 1.00 50.44 84 GLY A O 1
ATOM 701 N N . SER A 1 85 ? 0.343 16.706 -10.642 1.00 51.88 85 SER A N 1
ATOM 702 C CA . SER A 1 85 ? 1.510 17.579 -10.513 1.00 51.88 85 SER A CA 1
ATOM 703 C C . SER A 1 85 ? 2.796 16.792 -10.789 1.00 51.88 85 SER A C 1
ATOM 705 O O . SER A 1 85 ? 2.835 15.567 -10.651 1.00 51.88 85 SER A O 1
ATOM 707 N N . GLU A 1 86 ? 3.863 17.484 -11.189 1.00 57.41 86 GLU A N 1
ATOM 708 C CA . GLU A 1 86 ? 5.179 16.867 -11.366 1.00 57.41 86 GLU A CA 1
ATOM 709 C C . GLU A 1 86 ? 5.825 16.562 -10.002 1.00 57.41 86 GLU A C 1
ATOM 711 O O . GLU A 1 86 ? 5.793 17.384 -9.085 1.00 57.41 86 GLU A O 1
ATOM 716 N N . ILE A 1 87 ? 6.388 15.359 -9.860 1.00 67.44 87 ILE A N 1
ATOM 717 C CA . ILE A 1 87 ? 7.045 14.880 -8.635 1.00 67.44 87 ILE A CA 1
ATOM 718 C C . ILE A 1 87 ? 8.567 15.058 -8.735 1.00 67.44 87 ILE A C 1
ATOM 720 O O . ILE A 1 87 ? 9.154 14.777 -9.780 1.00 67.44 87 ILE A O 1
ATOM 724 N N . ASN A 1 88 ? 9.228 15.461 -7.643 1.00 75.38 88 ASN A N 1
ATOM 725 C CA . ASN A 1 88 ? 10.691 15.413 -7.561 1.00 75.38 88 ASN A CA 1
ATOM 726 C C . ASN A 1 88 ? 11.149 13.947 -7.465 1.00 75.38 88 ASN A C 1
ATOM 728 O O . ASN A 1 88 ? 10.817 13.249 -6.509 1.00 75.38 88 ASN A O 1
ATOM 732 N N . LYS A 1 89 ? 11.913 13.485 -8.458 1.00 76.00 89 LYS A N 1
ATOM 733 C CA . LYS A 1 89 ? 12.315 12.076 -8.611 1.00 76.00 89 LYS A CA 1
ATOM 734 C C . LYS A 1 89 ? 13.637 11.735 -7.919 1.00 76.00 89 LYS A C 1
ATOM 736 O O . LYS A 1 89 ? 13.960 10.560 -7.798 1.00 76.00 89 LYS A O 1
ATOM 741 N N . LEU A 1 90 ? 14.392 12.741 -7.473 1.00 74.62 90 LEU A N 1
ATOM 742 C CA . LEU A 1 90 ? 15.713 12.549 -6.862 1.00 74.62 90 LEU A CA 1
ATOM 743 C C . LEU A 1 90 ? 15.644 12.237 -5.362 1.00 74.62 90 LEU A C 1
ATOM 745 O O . LEU A 1 90 ? 16.593 11.704 -4.800 1.00 74.62 90 LEU A O 1
ATOM 749 N N . GLU A 1 91 ? 14.527 12.557 -4.708 1.00 77.00 91 GLU A N 1
ATOM 750 C CA . GLU A 1 91 ? 14.409 12.513 -3.244 1.00 77.00 91 GLU A CA 1
ATOM 751 C C . GLU A 1 91 ? 13.215 11.669 -2.779 1.00 77.00 91 GLU A C 1
ATOM 753 O O . GLU A 1 91 ? 12.567 11.958 -1.769 1.00 77.00 91 GLU A O 1
ATOM 758 N N . VAL A 1 92 ? 12.894 10.596 -3.508 1.00 78.50 92 VAL A N 1
ATOM 759 C CA . VAL A 1 92 ? 11.771 9.736 -3.127 1.00 78.50 92 VAL A CA 1
ATOM 760 C C . VAL A 1 92 ? 12.187 8.772 -2.018 1.00 78.50 92 VAL A C 1
ATOM 762 O O . VAL A 1 92 ? 12.942 7.823 -2.227 1.00 78.50 92 VAL A O 1
ATOM 765 N N . LYS A 1 93 ? 11.648 8.989 -0.813 1.00 79.44 93 LYS A N 1
ATOM 766 C CA . LYS A 1 93 ? 11.865 8.093 0.337 1.00 79.44 93 LYS A CA 1
ATOM 767 C C . LYS A 1 93 ? 10.980 6.852 0.287 1.00 79.44 93 LYS A C 1
ATOM 769 O O . LYS A 1 93 ? 11.470 5.738 0.444 1.00 79.44 93 LYS A O 1
ATOM 774 N N . THR A 1 94 ? 9.677 7.036 0.066 1.00 81.50 94 THR A N 1
ATOM 775 C CA . THR A 1 94 ? 8.697 5.941 0.005 1.00 81.50 94 THR A CA 1
ATOM 776 C C . THR A 1 94 ? 7.515 6.274 -0.888 1.00 81.50 94 THR A C 1
ATOM 778 O O . THR A 1 94 ? 7.155 7.440 -1.026 1.00 81.50 94 THR A O 1
ATOM 781 N N . VAL A 1 95 ? 6.856 5.235 -1.398 1.00 84.25 95 VAL A N 1
ATOM 782 C CA . VAL A 1 95 ? 5.563 5.324 -2.088 1.00 84.25 95 VAL A CA 1
ATOM 783 C C . VAL A 1 95 ? 4.526 4.490 -1.358 1.00 84.25 95 VAL A C 1
ATOM 785 O O . VAL A 1 95 ? 4.851 3.445 -0.795 1.00 84.25 95 VAL A O 1
ATOM 788 N N . GLY A 1 96 ? 3.277 4.946 -1.375 1.00 85.25 96 GLY A N 1
ATOM 789 C CA . GLY A 1 96 ? 2.157 4.233 -0.785 1.00 85.25 96 GLY A CA 1
ATOM 790 C C . GLY A 1 96 ? 0.819 4.626 -1.390 1.00 85.25 96 GLY A C 1
ATOM 791 O O . GLY A 1 96 ? 0.726 5.606 -2.126 1.00 85.25 96 GLY A O 1
ATOM 792 N N . ILE A 1 97 ? -0.204 3.845 -1.062 1.00 85.69 97 ILE A N 1
ATOM 793 C CA . ILE A 1 97 ? -1.598 4.069 -1.444 1.00 85.69 97 ILE A CA 1
ATOM 794 C C . ILE A 1 97 ? -2.411 4.177 -0.157 1.00 85.69 97 ILE A C 1
ATOM 796 O O . ILE A 1 97 ? -2.207 3.387 0.766 1.00 85.69 97 ILE A O 1
ATOM 800 N N . GLY A 1 98 ? -3.322 5.148 -0.102 1.00 89.31 98 GLY A N 1
ATOM 801 C CA . GLY A 1 98 ? -4.266 5.322 0.998 1.00 89.31 98 GLY A CA 1
ATOM 802 C C . GLY A 1 98 ? -5.704 5.410 0.500 1.00 89.31 98 GLY A C 1
ATOM 803 O O . GLY A 1 98 ? -5.967 6.027 -0.531 1.00 89.31 98 GLY A O 1
ATOM 804 N N . LEU A 1 99 ? -6.624 4.803 1.244 1.00 86.06 99 LEU A N 1
ATOM 805 C CA . LEU A 1 99 ? -8.064 4.978 1.086 1.00 86.06 99 LEU A CA 1
ATOM 806 C C . LEU A 1 99 ? -8.505 6.151 1.960 1.00 86.06 99 LEU A C 1
ATOM 808 O O . LEU A 1 99 ? -8.284 6.141 3.170 1.00 86.06 99 LEU A O 1
ATOM 812 N N . LEU A 1 100 ? -9.082 7.168 1.320 1.00 81.06 100 LEU A N 1
ATOM 813 C CA . LEU A 1 100 ? -9.484 8.442 1.934 1.00 81.06 100 LEU A CA 1
ATOM 814 C C . LEU A 1 100 ? -10.889 8.881 1.494 1.00 81.06 100 LEU A C 1
ATOM 816 O O . LEU A 1 100 ? -11.299 10.015 1.739 1.00 81.06 100 LEU A O 1
ATOM 820 N N . ASP A 1 101 ? -11.615 8.004 0.806 1.00 73.56 101 ASP A N 1
ATOM 821 C CA . ASP A 1 101 ? -12.915 8.281 0.190 1.00 73.56 101 ASP A CA 1
ATOM 822 C C . ASP A 1 101 ? -14.071 8.375 1.200 1.00 73.56 101 ASP A C 1
ATOM 824 O O . ASP A 1 101 ? -15.203 8.658 0.812 1.00 73.56 101 ASP A O 1
ATOM 828 N N . LYS A 1 102 ? -13.779 8.202 2.497 1.00 77.69 102 LYS A N 1
ATOM 829 C CA . LYS A 1 102 ? -14.734 8.268 3.612 1.00 77.69 102 LYS A CA 1
ATOM 830 C C . LYS A 1 102 ? -15.889 7.279 3.462 1.00 77.69 102 LYS A C 1
ATOM 832 O O . LYS A 1 102 ? -17.009 7.573 3.879 1.00 77.69 102 LYS A O 1
ATOM 837 N N . GLN A 1 103 ? -15.635 6.121 2.865 1.00 78.31 103 GLN A N 1
ATOM 838 C CA . GLN A 1 103 ? -16.619 5.050 2.828 1.00 78.31 103 GLN A CA 1
ATOM 839 C C . GLN A 1 103 ? -16.510 4.197 4.089 1.00 78.31 103 GLN A C 1
ATOM 841 O O . GLN A 1 103 ? -15.434 3.733 4.451 1.00 78.31 103 GLN A O 1
ATOM 846 N N . TYR A 1 104 ? -17.638 4.010 4.771 1.00 89.00 104 TYR A N 1
ATOM 847 C CA . TYR A 1 104 ? -17.732 3.125 5.927 1.00 89.00 104 TYR A CA 1
ATOM 848 C C . TYR A 1 104 ? -17.897 1.679 5.455 1.00 89.00 104 TYR A C 1
ATOM 850 O O . TYR A 1 104 ? -18.733 1.415 4.589 1.00 89.00 104 TYR A O 1
ATOM 858 N N . GLY A 1 105 ? -17.170 0.740 6.059 1.00 90.38 105 GLY A N 1
ATOM 859 C CA . GLY A 1 105 ? -17.352 -0.686 5.795 1.00 90.38 105 GLY A CA 1
ATOM 860 C C . GLY A 1 105 ? -16.103 -1.420 5.304 1.00 90.38 105 GLY A C 1
ATOM 861 O O . GLY A 1 105 ? -14.991 -0.885 5.350 1.00 90.38 105 GLY A O 1
ATOM 862 N N . PRO A 1 106 ? -16.267 -2.685 4.876 1.00 90.81 106 PRO A N 1
ATOM 863 C CA . PRO A 1 106 ? -15.156 -3.500 4.416 1.00 90.81 106 PRO A CA 1
ATOM 864 C C . PRO A 1 106 ? -14.607 -2.977 3.087 1.00 90.81 106 PRO A C 1
ATOM 866 O O . PRO A 1 106 ? -15.364 -2.592 2.196 1.00 90.81 106 PRO A O 1
ATOM 869 N N . TYR A 1 107 ? -13.290 -3.037 2.932 1.00 88.25 107 TYR A N 1
ATOM 870 C CA . TYR A 1 107 ? -12.616 -2.797 1.661 1.00 88.25 107 TYR A CA 1
ATOM 871 C C . TYR A 1 107 ? -11.717 -3.977 1.308 1.00 88.25 107 TYR A C 1
ATOM 873 O O . TYR A 1 107 ? -11.220 -4.698 2.176 1.00 88.25 107 TYR A O 1
ATOM 881 N N . SER A 1 108 ? -11.517 -4.163 0.008 1.00 87.44 108 SER A N 1
ATOM 882 C CA . SER A 1 108 ? -10.733 -5.258 -0.548 1.00 87.44 108 SER A CA 1
ATOM 883 C C . SER A 1 108 ? -10.171 -4.829 -1.899 1.00 87.44 108 SER A C 1
ATOM 885 O O . SER A 1 108 ? -10.924 -4.507 -2.822 1.00 87.44 108 SER A O 1
ATOM 887 N N . LEU A 1 109 ? -8.846 -4.724 -1.980 1.00 83.19 109 LEU A N 1
ATOM 888 C CA . LEU A 1 109 ? -8.120 -4.296 -3.166 1.00 83.19 109 L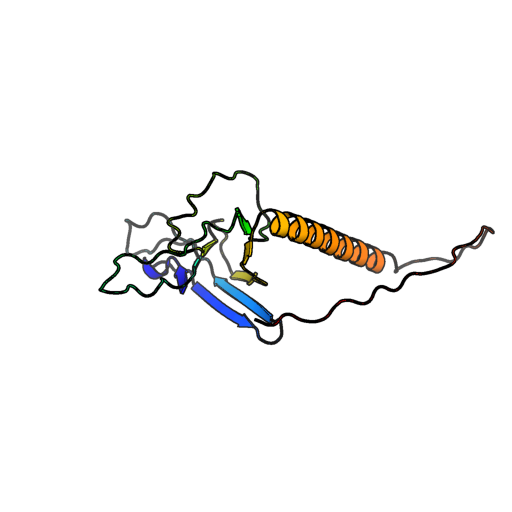EU A CA 1
ATOM 889 C C . LEU A 1 109 ? -7.037 -5.319 -3.493 1.00 83.19 109 LEU A C 1
ATOM 891 O O . LEU A 1 109 ? -6.103 -5.526 -2.719 1.00 83.19 109 LEU A O 1
ATOM 895 N N . ASP A 1 110 ? -7.139 -5.889 -4.686 1.00 84.50 110 ASP A N 1
ATOM 896 C CA . ASP A 1 110 ? -6.097 -6.725 -5.262 1.00 84.50 110 ASP A CA 1
ATOM 897 C C . ASP A 1 110 ? -5.073 -5.835 -5.988 1.00 84.50 110 ASP A C 1
ATOM 899 O O . ASP A 1 110 ? -5.421 -4.973 -6.801 1.00 84.50 110 ASP A O 1
ATOM 903 N N . VAL A 1 111 ? -3.799 -6.021 -5.655 1.00 83.81 111 VAL A N 1
ATOM 904 C CA . VAL A 1 111 ? -2.649 -5.274 -6.167 1.00 83.81 111 VAL A CA 1
ATOM 905 C C . VAL A 1 111 ? -1.773 -6.235 -6.963 1.00 83.81 111 VAL A C 1
ATOM 907 O O . VAL A 1 111 ? -0.963 -6.957 -6.387 1.00 83.81 111 VAL A O 1
ATOM 910 N N . ASP A 1 112 ? -1.907 -6.221 -8.289 1.00 80.12 112 ASP A N 1
ATOM 911 C CA . ASP A 1 112 ? -1.073 -7.054 -9.168 1.00 80.12 112 ASP A CA 1
ATOM 912 C C . ASP A 1 112 ? 0.401 -6.635 -9.107 1.00 80.12 112 ASP A C 1
ATOM 914 O O . ASP A 1 112 ? 1.287 -7.436 -8.829 1.00 80.12 112 ASP A O 1
ATOM 918 N N . TRP A 1 113 ? 0.689 -5.358 -9.373 1.00 80.69 113 TRP A N 1
ATOM 919 C CA . TRP A 1 113 ? 2.054 -4.843 -9.347 1.00 80.69 113 TRP A CA 1
ATOM 920 C C . TRP A 1 113 ? 2.101 -3.332 -9.126 1.00 80.69 113 TRP A C 1
ATOM 922 O O . TRP A 1 113 ? 1.201 -2.583 -9.505 1.00 80.69 113 TRP A O 1
ATOM 932 N N . ILE A 1 114 ? 3.216 -2.884 -8.552 1.00 81.56 114 ILE A N 1
ATOM 933 C CA . ILE A 1 114 ? 3.617 -1.478 -8.468 1.00 81.56 114 ILE A CA 1
ATOM 934 C C . ILE A 1 114 ? 4.993 -1.394 -9.120 1.00 81.56 114 ILE A C 1
ATOM 936 O O . ILE A 1 114 ? 5.912 -2.097 -8.702 1.00 81.56 114 ILE A O 1
ATOM 940 N N . LYS A 1 115 ? 5.134 -0.575 -10.166 1.00 80.31 115 LYS A N 1
ATOM 941 C CA . LYS A 1 115 ? 6.380 -0.480 -10.938 1.00 80.31 115 LYS A CA 1
ATOM 942 C C . LYS A 1 115 ? 6.751 0.970 -11.208 1.00 80.31 115 LYS A C 1
ATOM 944 O O . LYS A 1 115 ? 5.890 1.813 -11.469 1.00 80.31 115 LYS A O 1
ATOM 949 N N . VAL A 1 116 ? 8.053 1.227 -11.182 1.00 80.00 116 VAL A N 1
ATOM 950 C CA . VAL A 1 116 ? 8.657 2.460 -11.686 1.00 80.00 116 VAL A CA 1
ATOM 951 C C . VAL A 1 116 ? 9.197 2.153 -13.081 1.00 80.00 116 VAL A C 1
ATOM 953 O O . VAL A 1 116 ? 9.800 1.102 -13.280 1.00 80.00 116 VAL A O 1
ATOM 956 N N . MET A 1 117 ? 8.912 3.013 -14.055 1.00 76.31 117 MET A N 1
ATOM 957 C CA . MET A 1 117 ? 9.178 2.752 -15.470 1.00 76.31 117 MET A CA 1
ATOM 958 C C . MET A 1 117 ? 9.737 3.985 -16.180 1.00 76.31 117 MET A C 1
ATOM 960 O O . MET A 1 117 ? 9.498 5.131 -15.787 1.00 76.31 117 MET A O 1
ATOM 964 N N . THR A 1 118 ? 10.477 3.750 -17.256 1.00 76.25 118 THR A N 1
ATOM 965 C CA . THR A 1 118 ? 10.927 4.778 -18.204 1.00 76.25 118 THR A CA 1
ATOM 966 C C . THR A 1 118 ? 9.800 5.165 -19.171 1.00 76.25 118 THR A C 1
ATOM 968 O O . THR A 1 118 ? 8.820 4.435 -19.318 1.00 76.25 118 THR A O 1
ATOM 971 N N . GLY A 1 119 ? 9.907 6.309 -19.858 1.00 70.88 119 GLY A N 1
ATOM 972 C CA . GLY A 1 119 ? 8.818 6.819 -20.706 1.00 70.88 119 GLY A CA 1
ATOM 973 C C . GLY A 1 119 ? 8.349 5.846 -21.790 1.00 70.88 119 GLY A C 1
ATOM 974 O O . GLY A 1 119 ? 7.149 5.654 -21.967 1.00 70.88 119 GLY A O 1
ATOM 975 N N . ALA A 1 120 ? 9.283 5.167 -22.460 1.00 75.69 120 ALA A N 1
ATOM 976 C CA . ALA A 1 120 ? 8.961 4.202 -23.513 1.00 75.69 120 ALA A CA 1
ATOM 977 C C . ALA A 1 120 ? 8.278 2.925 -22.982 1.00 75.69 120 ALA A C 1
ATOM 979 O O . ALA A 1 120 ? 7.536 2.262 -23.707 1.00 75.69 120 ALA A O 1
ATOM 980 N N . GLU A 1 121 ? 8.526 2.551 -21.727 1.00 74.88 121 GLU A N 1
ATOM 981 C CA . GLU A 1 121 ? 7.888 1.397 -21.081 1.00 74.88 121 GLU A CA 1
ATOM 982 C C . GLU A 1 121 ? 6.464 1.729 -20.628 1.00 74.88 121 GLU A C 1
ATOM 984 O O . GLU A 1 121 ? 5.561 0.903 -20.769 1.00 74.88 121 GLU A O 1
ATOM 989 N N . VAL A 1 122 ? 6.246 2.957 -20.143 1.00 75.19 122 VAL A N 1
ATOM 990 C CA . VAL A 1 122 ? 4.927 3.452 -19.722 1.00 75.19 122 VAL A CA 1
ATOM 991 C C . VAL A 1 122 ? 3.923 3.383 -20.866 1.00 75.19 122 VAL A C 1
ATOM 993 O O . VAL A 1 122 ? 2.815 2.889 -20.663 1.00 75.19 122 VAL A O 1
ATOM 996 N N . GLU A 1 123 ? 4.307 3.836 -22.060 1.00 74.62 123 GLU A N 1
ATOM 997 C CA . GLU A 1 123 ? 3.434 3.845 -23.238 1.00 74.62 123 GLU A CA 1
ATOM 998 C C . GLU A 1 123 ? 2.999 2.424 -23.626 1.00 74.62 123 GLU A C 1
ATOM 1000 O O . GLU A 1 123 ? 1.804 2.133 -23.701 1.00 74.62 123 GLU A O 1
ATOM 1005 N N . LYS A 1 124 ? 3.958 1.494 -23.714 1.00 79.69 124 LYS A N 1
ATOM 1006 C CA . LYS A 1 124 ? 3.694 0.078 -24.021 1.00 79.69 124 LYS A CA 1
ATOM 1007 C C . LYS A 1 124 ? 2.755 -0.578 -23.007 1.00 79.69 124 LYS A C 1
ATOM 1009 O O . LYS A 1 124 ? 1.843 -1.313 -23.386 1.00 79.69 124 LYS A O 1
ATOM 1014 N N . VAL A 1 125 ? 2.969 -0.332 -21.714 1.00 79.31 125 VAL A N 1
ATOM 1015 C CA . VAL A 1 125 ? 2.148 -0.922 -20.644 1.00 79.31 125 VAL A CA 1
ATOM 1016 C C . VAL A 1 125 ? 0.751 -0.306 -20.603 1.00 79.31 125 VAL A C 1
ATOM 1018 O O . VAL A 1 125 ? -0.227 -1.029 -20.385 1.00 79.31 125 VAL A O 1
ATOM 1021 N N . ALA A 1 126 ? 0.630 1.003 -20.834 1.00 76.50 126 ALA A N 1
ATOM 1022 C CA . ALA A 1 126 ? -0.661 1.674 -20.924 1.00 76.50 126 ALA A CA 1
ATOM 1023 C C . ALA A 1 126 ? -1.487 1.129 -22.096 1.00 76.50 126 ALA A C 1
ATOM 1025 O O . ALA A 1 126 ? -2.671 0.833 -21.922 1.00 76.50 126 ALA A O 1
ATOM 1026 N N . ASP A 1 127 ? -0.864 0.926 -23.256 1.00 78.38 127 ASP A N 1
ATOM 1027 C CA . ASP A 1 127 ? -1.538 0.386 -24.435 1.00 78.38 127 ASP A CA 1
ATOM 1028 C C . ASP A 1 127 ? -1.953 -1.067 -24.249 1.00 78.38 127 ASP A C 1
ATOM 1030 O O . ASP A 1 127 ? -3.106 -1.405 -24.528 1.00 78.38 127 ASP A O 1
ATOM 1034 N N . LYS A 1 128 ? -1.078 -1.909 -23.688 1.00 80.75 128 LYS A N 1
ATOM 1035 C CA . LYS A 1 128 ? -1.434 -3.293 -23.348 1.00 80.75 128 LYS A CA 1
ATOM 1036 C C . LYS A 1 128 ? -2.612 -3.344 -22.368 1.00 80.75 128 LYS A C 1
ATOM 1038 O O . LYS A 1 128 ? -3.585 -4.049 -22.614 1.00 80.75 128 LYS A O 1
ATOM 1043 N N . SER A 1 129 ? -2.575 -2.527 -21.312 1.00 75.12 129 SER A N 1
ATOM 1044 C CA . SER A 1 129 ? -3.641 -2.470 -20.298 1.00 75.12 129 SER A CA 1
ATOM 1045 C C . SER A 1 129 ? -4.990 -2.031 -20.879 1.00 75.12 129 SER A C 1
ATOM 1047 O O . SER A 1 129 ? -6.039 -2.517 -20.451 1.00 75.12 129 SER A O 1
ATOM 1049 N N . ARG A 1 130 ? -4.985 -1.099 -21.844 1.00 75.75 130 ARG A N 1
ATOM 1050 C CA . ARG A 1 130 ? -6.197 -0.679 -22.566 1.00 75.75 130 ARG A CA 1
ATOM 1051 C C . ARG A 1 130 ? -6.748 -1.817 -23.424 1.00 75.75 130 ARG A C 1
ATOM 1053 O O . ARG A 1 130 ? -7.946 -2.074 -23.353 1.00 75.75 130 ARG A O 1
ATOM 1060 N N . HIS A 1 131 ? -5.887 -2.514 -24.170 1.00 75.88 131 HIS A N 1
ATOM 1061 C CA . HIS A 1 131 ? -6.288 -3.645 -25.012 1.00 75.88 131 HIS A CA 1
ATOM 1062 C C . HIS A 1 131 ? -6.861 -4.807 -24.190 1.00 75.88 131 HIS A C 1
ATOM 1064 O O . HIS A 1 131 ? -7.932 -5.307 -24.522 1.00 75.88 131 HIS A O 1
ATOM 1070 N N . GLU A 1 132 ? -6.220 -5.180 -23.079 1.00 76.88 132 GLU A N 1
ATOM 1071 C CA . GLU A 1 132 ? -6.721 -6.217 -22.162 1.00 76.88 132 GLU A CA 1
ATOM 1072 C C . GLU A 1 132 ? -8.086 -5.850 -21.557 1.00 76.88 132 GLU A C 1
ATOM 1074 O O . GLU A 1 132 ? -8.963 -6.694 -21.395 1.00 76.88 132 GLU A O 1
ATOM 1079 N N . ARG A 1 133 ? -8.319 -4.572 -21.229 1.00 72.25 133 ARG A N 1
ATOM 1080 C CA . ARG A 1 133 ? -9.626 -4.145 -20.708 1.00 7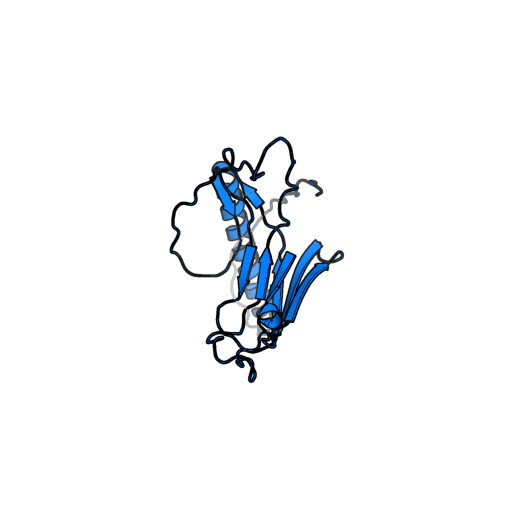2.25 133 ARG A CA 1
ATOM 1081 C C . ARG A 1 133 ? -10.726 -4.253 -21.766 1.00 72.25 133 ARG A C 1
ATOM 1083 O O . ARG A 1 133 ? -11.845 -4.635 -21.435 1.00 72.25 133 ARG A O 1
ATOM 1090 N N . LEU A 1 134 ? -10.416 -3.902 -23.012 1.00 76.62 134 LEU A N 1
ATOM 1091 C CA . LEU A 1 134 ? -11.352 -3.998 -24.134 1.00 76.62 134 LEU A CA 1
ATOM 1092 C C . LEU A 1 134 ? -11.669 -5.460 -24.486 1.00 76.62 134 LEU A C 1
ATOM 1094 O O . LEU A 1 134 ? -12.818 -5.769 -24.805 1.00 76.62 134 LEU A O 1
ATOM 1098 N N . SER A 1 135 ? -10.698 -6.374 -24.375 1.00 74.12 135 SER A N 1
ATOM 1099 C CA . SER A 1 135 ? -10.940 -7.805 -24.603 1.00 74.12 135 SER A CA 1
ATOM 1100 C C . SER A 1 135 ? -11.824 -8.434 -23.518 1.00 74.12 135 SER A C 1
ATOM 1102 O O . SER A 1 135 ? -12.707 -9.227 -23.838 1.00 74.12 135 SER A O 1
ATOM 1104 N N . ILE A 1 136 ? -11.662 -8.041 -22.249 1.00 73.81 136 ILE A N 1
ATOM 1105 C CA . ILE A 1 136 ? -12.535 -8.503 -21.153 1.00 73.81 136 ILE A CA 1
ATOM 1106 C C . ILE A 1 136 ? -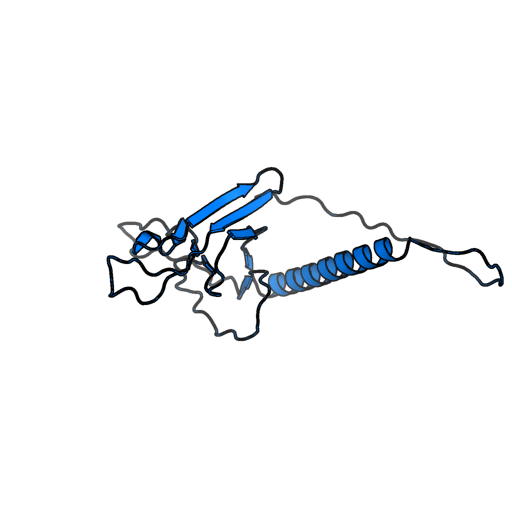13.978 -8.019 -21.358 1.00 73.81 136 ILE A C 1
ATOM 1108 O O . ILE A 1 136 ? -14.909 -8.812 -21.247 1.00 73.81 136 ILE A O 1
ATOM 1112 N N . LEU A 1 137 ? -14.165 -6.738 -21.696 1.00 72.31 137 LEU A N 1
ATOM 1113 C CA . LEU A 1 137 ? -15.495 -6.160 -21.927 1.00 72.31 137 LEU A CA 1
ATOM 1114 C C . LEU A 1 137 ? -16.217 -6.837 -23.103 1.00 72.31 137 LEU A C 1
ATOM 1116 O O . LEU A 1 137 ? -17.366 -7.246 -22.963 1.00 72.31 137 LEU A O 1
ATOM 1120 N N . SER A 1 138 ? -15.521 -7.045 -24.223 1.00 74.44 138 SER A N 1
ATOM 1121 C CA . SER A 1 138 ? -16.094 -7.735 -25.391 1.00 74.44 138 SER A CA 1
ATOM 1122 C C . SER A 1 138 ? -16.384 -9.222 -25.143 1.00 74.44 138 SER A C 1
ATOM 1124 O O . SER A 1 138 ? -17.359 -9.753 -25.669 1.00 74.44 138 SER A O 1
ATOM 1126 N N . SER A 1 139 ? -15.599 -9.900 -24.299 1.00 69.00 139 SER A N 1
ATOM 1127 C CA . SER A 1 139 ? -15.883 -11.289 -23.902 1.00 69.00 139 SER A CA 1
ATOM 1128 C C . SER A 1 139 ? -17.136 -11.384 -23.022 1.00 69.00 139 SER A C 1
ATOM 1130 O O . SER A 1 139 ? -17.951 -12.282 -23.214 1.00 69.00 139 SER A O 1
ATOM 1132 N N . SER A 1 140 ? -17.345 -10.416 -22.119 1.00 64.62 140 SER A N 1
ATOM 1133 C CA . SER A 1 140 ? -18.551 -10.348 -21.280 1.00 64.62 140 SER A CA 1
ATOM 1134 C C . SER A 1 140 ? -19.831 -9.968 -22.040 1.00 64.62 140 SER A C 1
ATOM 1136 O O . SER A 1 140 ? -20.928 -10.308 -21.602 1.00 64.62 140 SER A O 1
ATOM 1138 N N . GLU A 1 141 ? -19.723 -9.290 -23.186 1.00 58.97 141 GLU A N 1
ATOM 1139 C CA . GLU A 1 141 ? -20.873 -9.002 -24.059 1.00 58.97 141 GLU A CA 1
ATOM 1140 C C . GLU A 1 141 ? -21.307 -10.233 -24.871 1.00 58.97 141 GLU A C 1
ATOM 1142 O O . GLU A 1 141 ? -22.502 -10.453 -25.059 1.00 58.97 141 GLU A O 1
ATOM 1147 N N . ASN A 1 142 ? -20.360 -11.081 -25.287 1.00 54.69 142 ASN A N 1
ATOM 1148 C CA . ASN A 1 142 ? -20.655 -12.284 -26.071 1.00 54.69 142 ASN A CA 1
ATOM 1149 C C . ASN A 1 142 ? -21.315 -13.409 -25.252 1.00 54.69 142 ASN A C 1
ATOM 1151 O O . ASN A 1 142 ? -22.129 -14.150 -25.798 1.00 54.69 142 ASN A O 1
ATOM 1155 N N . GLU A 1 143 ? -21.031 -13.532 -23.951 1.00 51.66 143 GLU A N 1
ATOM 1156 C CA . GLU A 1 143 ? -21.704 -14.528 -23.097 1.00 51.66 143 GLU A CA 1
ATOM 1157 C C . GLU A 1 143 ? -23.172 -14.165 -22.816 1.00 51.66 143 GLU A C 1
ATOM 1159 O O . GLU A 1 143 ? -24.037 -15.043 -22.800 1.00 51.66 143 GLU A O 1
ATOM 1164 N N . ASN A 1 144 ? -23.483 -12.870 -22.703 1.00 49.59 144 ASN A N 1
ATOM 1165 C CA . ASN A 1 144 ? -24.844 -12.384 -22.452 1.00 49.59 144 ASN A CA 1
ATOM 1166 C C . ASN A 1 144 ? -25.775 -12.468 -23.674 1.00 49.59 144 ASN A C 1
ATOM 1168 O O . ASN A 1 144 ? -26.983 -12.308 -23.518 1.00 49.59 144 ASN A O 1
ATOM 1172 N N . ASN A 1 145 ? -25.243 -12.739 -24.871 1.00 51.84 145 ASN A N 1
ATOM 1173 C CA . ASN A 1 145 ? -26.022 -12.801 -26.112 1.00 51.84 145 ASN A CA 1
ATOM 1174 C C . ASN A 1 145 ? -26.281 -14.239 -26.608 1.00 51.84 145 ASN A C 1
ATOM 1176 O O . ASN A 1 145 ? -26.697 -14.433 -27.745 1.00 51.84 145 ASN A O 1
ATOM 1180 N N . SER A 1 146 ? -26.029 -15.256 -25.772 1.00 45.59 146 SER A N 1
ATOM 1181 C CA . SER A 1 146 ? -26.238 -16.679 -26.111 1.00 45.59 146 SER A CA 1
ATOM 1182 C C . SER A 1 146 ? -27.522 -17.296 -25.527 1.00 45.59 146 SER A C 1
ATOM 1184 O O . SER A 1 146 ? -27.742 -18.502 -25.629 1.00 45.59 146 SER A O 1
ATOM 1186 N N . GLY A 1 147 ? -28.406 -16.483 -24.939 1.00 46.34 147 GLY A N 1
ATOM 1187 C CA . GLY A 1 147 ? -29.717 -16.912 -24.454 1.00 46.34 147 GLY A CA 1
ATOM 1188 C C . GLY A 1 147 ? -30.850 -16.304 -25.277 1.00 46.34 147 GLY A C 1
ATOM 1189 O O . GLY A 1 147 ? -31.107 -15.114 -25.151 1.00 46.34 147 GLY A O 1
ATOM 1190 N N . VAL A 1 148 ? -31.577 -17.159 -26.005 1.00 47.56 148 VAL A N 1
ATOM 1191 C CA . VAL A 1 148 ? -32.772 -16.894 -26.837 1.00 47.56 148 VAL A CA 1
ATOM 1192 C C . VAL A 1 148 ? -32.461 -16.566 -28.306 1.00 47.56 148 VAL A C 1
ATOM 1194 O O . VAL A 1 148 ? -32.479 -15.414 -28.724 1.00 47.56 148 VAL A O 1
ATOM 1197 N N . GLU A 1 149 ? -32.301 -17.611 -29.122 1.00 40.00 149 GLU A N 1
ATOM 1198 C CA . GLU A 1 149 ? -32.569 -17.537 -30.562 1.00 40.00 149 GLU A CA 1
ATOM 1199 C C . GLU A 1 149 ? -33.748 -18.472 -30.876 1.00 40.00 149 GLU A C 1
ATOM 1201 O O . GLU A 1 149 ? -33.673 -19.688 -30.708 1.00 40.00 149 GLU A O 1
ATOM 1206 N N . SER A 1 150 ? -34.888 -17.875 -31.227 1.00 37.66 150 SER A N 1
ATOM 1207 C CA . SER A 1 150 ? -36.058 -18.565 -31.766 1.00 37.66 150 SER A CA 1
ATOM 1208 C C . SER A 1 150 ? -35.899 -18.702 -33.278 1.00 37.66 150 SER A C 1
ATOM 1210 O O . SER A 1 150 ? -35.765 -17.690 -33.968 1.00 37.66 150 SER A O 1
ATOM 1212 N N . ASP A 1 151 ? -35.960 -19.937 -33.772 1.00 36.25 151 ASP A N 1
ATOM 1213 C CA . ASP A 1 151 ? -35.867 -20.306 -35.185 1.00 36.25 151 ASP A CA 1
ATOM 1214 C C . ASP A 1 151 ? -36.840 -19.527 -36.089 1.00 36.25 151 ASP A C 1
ATOM 1216 O O . ASP A 1 151 ? -38.053 -19.735 -36.023 1.00 36.25 151 ASP A O 1
ATOM 1220 N N . ILE A 1 152 ? -36.308 -18.729 -37.022 1.00 36.16 152 ILE A N 1
ATOM 1221 C CA . ILE A 1 152 ? -36.933 -18.477 -38.333 1.00 36.16 152 ILE A CA 1
ATOM 1222 C C . ILE A 1 152 ? -35.813 -18.405 -39.391 1.00 36.16 152 ILE A C 1
ATOM 1224 O O . ILE A 1 152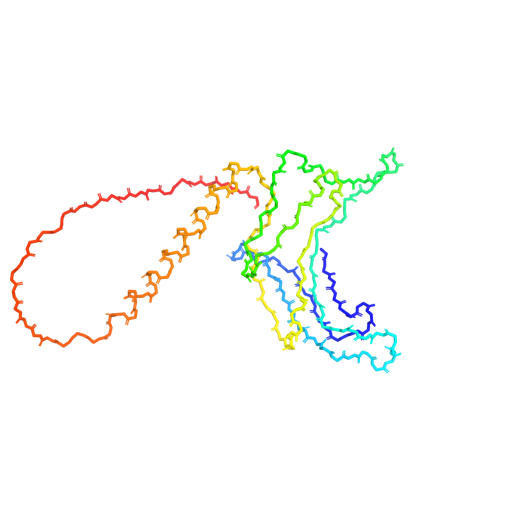 ? -34.927 -17.560 -39.271 1.00 36.16 152 ILE A O 1
ATOM 1228 N N . PRO A 1 153 ? -35.820 -19.243 -40.445 1.00 41.81 153 PRO A N 1
ATOM 1229 C CA . PRO A 1 153 ? -34.779 -19.224 -41.468 1.00 41.81 153 PRO A CA 1
ATOM 1230 C C . PRO A 1 153 ? -35.111 -18.199 -42.560 1.00 41.81 153 PRO A C 1
ATOM 1232 O O . PRO A 1 153 ? -36.283 -18.040 -42.879 1.00 41.81 153 PRO A O 1
ATOM 1235 N N . ILE A 1 154 ? -34.094 -17.572 -43.173 1.00 29.48 154 ILE A N 1
ATOM 1236 C CA . ILE A 1 154 ? -34.006 -17.194 -44.605 1.00 29.48 154 ILE A CA 1
ATOM 1237 C C . ILE A 1 154 ? -32.631 -16.541 -44.873 1.00 29.48 154 ILE A C 1
ATOM 1239 O O . ILE A 1 154 ? -32.275 -15.558 -44.232 1.00 29.48 154 ILE A O 1
ATOM 1243 N N . GLY A 1 155 ? -31.932 -17.007 -45.917 1.00 28.91 155 GLY A N 1
ATOM 1244 C CA . GLY A 1 155 ? -31.151 -16.117 -46.794 1.00 28.91 155 GLY A CA 1
ATOM 1245 C C . GLY A 1 155 ? -29.631 -16.311 -46.848 1.00 28.91 155 GLY A C 1
ATOM 1246 O O . GLY A 1 155 ? -28.909 -15.943 -45.934 1.00 28.91 155 GLY A O 1
ATOM 1247 N N . ASN A 1 156 ? -29.160 -16.813 -47.994 1.00 34.75 156 ASN A N 1
ATOM 1248 C CA . ASN A 1 156 ? -27.763 -16.943 -48.428 1.00 34.75 156 ASN A CA 1
ATOM 1249 C C . ASN A 1 156 ? -26.900 -15.676 -48.265 1.00 34.75 156 ASN A C 1
ATOM 1251 O O . ASN A 1 156 ? -27.326 -14.591 -48.658 1.00 34.75 156 ASN A O 1
ATOM 1255 N N . GLY A 1 157 ? -25.614 -15.859 -47.928 1.00 29.59 157 GLY A N 1
ATOM 1256 C CA . GLY A 1 157 ? -24.581 -14.857 -48.223 1.00 29.59 157 GLY A CA 1
ATOM 1257 C C . GLY A 1 157 ? -23.217 -15.050 -47.547 1.00 29.59 157 GLY A C 1
ATOM 1258 O O . GLY A 1 157 ? -22.957 -14.435 -46.529 1.00 29.59 157 GLY A O 1
ATOM 1259 N N . GLY A 1 158 ? -22.336 -15.847 -48.164 1.00 30.97 158 GLY A N 1
ATOM 1260 C CA . GLY A 1 158 ? -20.903 -15.539 -48.349 1.00 30.97 158 GLY A CA 1
ATOM 1261 C C . GLY A 1 158 ? -19.939 -15.374 -47.155 1.00 30.97 158 GLY A C 1
ATOM 1262 O O . GLY A 1 158 ? -19.822 -14.298 -46.591 1.00 30.97 158 GLY A O 1
ATOM 1263 N N . SER A 1 159 ? -19.094 -16.400 -46.984 1.00 41.41 159 SER A N 1
ATOM 1264 C CA . SER A 1 159 ? -17.643 -16.370 -46.687 1.00 41.41 159 SER A CA 1
ATOM 1265 C C . SER A 1 159 ? -17.082 -15.634 -45.460 1.00 41.41 159 SER A C 1
ATOM 1267 O O . SER A 1 159 ? -16.952 -14.415 -45.446 1.00 41.41 159 SER A O 1
ATOM 1269 N N . ALA A 1 160 ? -16.461 -16.414 -44.568 1.00 31.80 160 ALA A N 1
ATOM 1270 C CA . ALA A 1 160 ? -15.276 -15.988 -43.822 1.00 31.80 160 ALA A CA 1
ATOM 1271 C C . ALA A 1 160 ? -14.272 -17.152 -43.709 1.00 31.80 160 ALA A C 1
ATOM 1273 O O . ALA A 1 160 ? -14.568 -18.192 -43.123 1.00 31.80 160 ALA A O 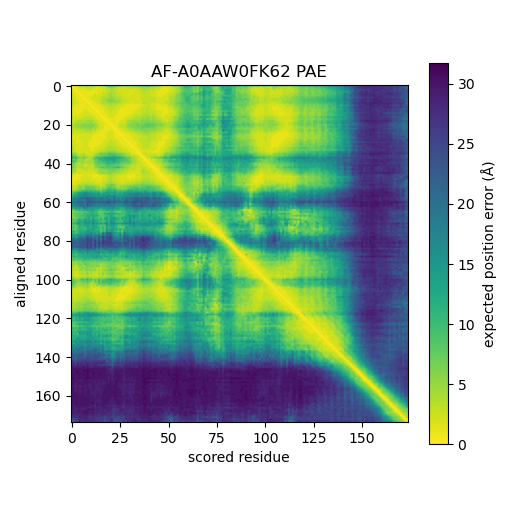1
ATOM 1274 N N . LEU A 1 161 ? -13.084 -16.976 -44.296 1.00 36.53 161 LEU A N 1
ATOM 1275 C CA . LEU A 1 161 ? -11.923 -17.854 -44.142 1.00 36.53 161 LEU A CA 1
ATOM 1276 C C . LEU A 1 161 ? -10.832 -17.127 -43.341 1.00 36.53 161 LEU A C 1
ATOM 1278 O O . LEU A 1 161 ? -10.416 -16.038 -43.718 1.00 36.53 161 LEU A O 1
ATOM 1282 N N . ASN A 1 162 ? -10.342 -17.843 -42.323 1.00 37.03 162 ASN A N 1
ATOM 1283 C CA . ASN A 1 162 ? -8.968 -17.927 -41.803 1.00 37.03 162 ASN A CA 1
ATOM 1284 C C . ASN A 1 162 ? -8.305 -16.712 -41.117 1.00 37.03 162 ASN A C 1
ATOM 1286 O O . ASN A 1 162 ? -8.057 -15.676 -41.713 1.00 37.03 162 ASN A O 1
ATOM 1290 N N . THR A 1 163 ? -8.069 -16.791 -39.799 1.00 44.88 163 THR A N 1
ATOM 1291 C CA . THR A 1 163 ? -6.902 -17.351 -39.059 1.00 44.88 163 THR A CA 1
ATOM 1292 C C . THR A 1 163 ? -5.734 -16.391 -38.877 1.00 44.88 163 THR A C 1
ATOM 1294 O O . THR A 1 163 ? -5.039 -16.050 -39.828 1.00 44.88 163 THR A O 1
ATOM 1297 N N . SER A 1 164 ? -5.370 -16.154 -37.620 1.00 34.41 164 SER A N 1
ATOM 1298 C CA . SER A 1 164 ? -3.969 -16.249 -37.194 1.00 34.41 164 SER A CA 1
ATOM 1299 C C . SER A 1 164 ? -3.892 -16.474 -35.682 1.00 34.41 164 SER A C 1
ATOM 1301 O O . SER A 1 164 ? -4.364 -15.679 -34.877 1.00 34.41 164 SER A O 1
ATOM 1303 N N . LYS A 1 165 ? -3.317 -17.624 -35.317 1.00 43.81 165 LYS A N 1
ATOM 1304 C CA . LYS A 1 165 ? -2.850 -17.954 -33.968 1.00 43.81 165 LYS A CA 1
ATOM 1305 C C . LYS A 1 165 ? -1.636 -17.073 -33.668 1.00 43.81 165 LYS A C 1
ATOM 1307 O O . LYS A 1 165 ? -0.721 -17.056 -34.485 1.00 43.81 165 LYS A O 1
ATOM 1312 N N . ASN A 1 166 ? -1.582 -16.431 -32.504 1.00 36.31 166 ASN A N 1
ATOM 1313 C CA . ASN A 1 166 ? -0.335 -15.885 -31.967 1.00 36.31 166 ASN A CA 1
ATOM 1314 C C . ASN A 1 166 ? -0.080 -16.474 -30.577 1.00 36.31 166 ASN A C 1
ATOM 1316 O O . ASN A 1 166 ? -0.925 -16.384 -29.691 1.00 36.31 166 ASN A O 1
ATOM 1320 N N . GLN A 1 167 ? 1.068 -17.140 -30.442 1.00 37.00 167 GLN A N 1
ATOM 1321 C CA . GLN A 1 167 ? 1.600 -17.678 -29.191 1.00 37.00 167 GLN A CA 1
ATOM 1322 C C . GLN A 1 167 ? 2.201 -16.548 -28.346 1.00 37.00 167 GLN A C 1
ATOM 1324 O O . GLN A 1 167 ? 2.888 -15.675 -28.874 1.00 37.00 167 GLN A O 1
ATOM 1329 N N . GLU A 1 168 ? 1.978 -16.599 -27.033 1.00 39.22 168 GLU A N 1
ATOM 1330 C CA . GLU A 1 168 ? 2.640 -15.734 -26.051 1.00 39.22 168 GLU A CA 1
ATOM 1331 C C . GLU A 1 168 ? 4.119 -16.115 -25.859 1.00 39.22 168 GLU A C 1
ATOM 1333 O O . GLU A 1 168 ? 4.437 -17.308 -25.776 1.00 39.22 168 GLU A O 1
ATOM 1338 N N . PRO A 1 169 ? 5.033 -15.139 -25.708 1.00 39.88 169 PRO A N 1
ATOM 1339 C CA . PRO A 1 169 ? 6.361 -15.407 -25.185 1.00 39.88 169 PRO A CA 1
ATOM 1340 C C . PRO A 1 169 ? 6.326 -15.521 -23.655 1.00 39.88 169 PRO A C 1
ATOM 1342 O O . PRO A 1 169 ? 5.764 -14.681 -22.951 1.00 39.88 169 PRO A O 1
ATOM 1345 N N . LYS A 1 170 ? 6.953 -16.596 -23.174 1.00 45.94 170 LYS A N 1
ATOM 1346 C CA . LYS A 1 170 ? 7.144 -16.941 -21.766 1.00 45.94 170 LYS A CA 1
ATOM 1347 C C . LYS A 1 170 ? 8.181 -16.038 -21.086 1.00 45.94 170 LYS A C 1
ATOM 1349 O O . LYS A 1 170 ? 9.119 -15.569 -21.724 1.00 45.94 170 LYS A O 1
ATOM 1354 N N . ASP A 1 171 ? 8.011 -15.954 -19.769 1.00 40.41 171 ASP A N 1
ATOM 1355 C CA . ASP A 1 171 ? 8.996 -15.647 -18.727 1.00 40.41 171 ASP A CA 1
ATOM 1356 C C . ASP A 1 171 ? 9.398 -14.183 -18.495 1.00 40.41 171 ASP A C 1
ATOM 1358 O O . ASP A 1 171 ? 10.128 -13.570 -19.265 1.00 40.41 171 ASP A O 1
ATOM 1362 N N . THR A 1 172 ? 9.039 -13.673 -17.311 1.00 30.08 172 THR A N 1
ATOM 1363 C CA . THR A 1 172 ? 10.010 -13.118 -16.348 1.00 3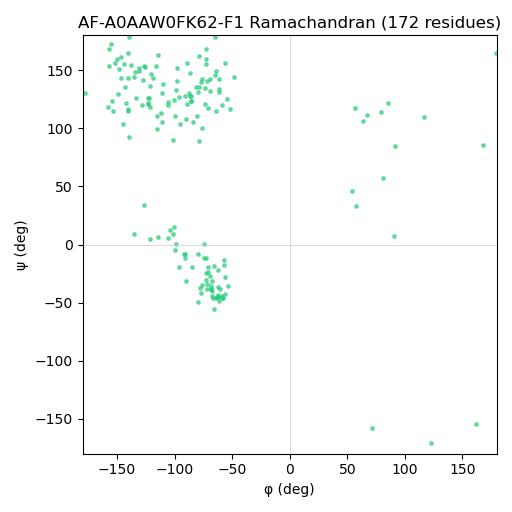0.08 172 THR A CA 1
ATOM 1364 C C . THR A 1 172 ? 9.422 -13.215 -14.935 1.00 30.08 172 THR A C 1
ATOM 1366 O O . THR A 1 172 ? 8.332 -12.712 -14.671 1.00 30.08 172 THR A O 1
ATOM 1369 N N . VAL A 1 173 ? 10.162 -13.888 -14.051 1.00 32.41 173 VAL A N 1
ATOM 1370 C CA . VAL A 1 173 ? 9.892 -14.098 -12.620 1.00 32.41 173 VAL A CA 1
ATOM 1371 C C . VAL A 1 173 ? 10.474 -12.938 -11.813 1.00 32.41 173 VAL A C 1
ATOM 1373 O O . VAL A 1 173 ? 11.656 -12.655 -11.986 1.00 32.41 173 VAL A O 1
ATOM 1376 N N . PHE A 1 174 ? 9.678 -12.344 -10.918 1.00 33.28 174 PHE A N 1
ATOM 1377 C CA . PHE A 1 174 ? 10.083 -11.798 -9.613 1.00 33.28 174 PHE A CA 1
ATOM 1378 C C . PHE A 1 174 ? 8.889 -11.838 -8.664 1.00 33.28 174 PHE A C 1
ATOM 1380 O O . PHE A 1 174 ? 7.790 -11.447 -9.116 1.00 33.28 174 PHE A O 1
#

Foldseek 3Di:
DKDFCVVVVDDWDWDWDADPVVQWIKIKTWFDFDDRPPDPVDPTHGKMKDKDDFDDDDPPPGRDADQLVQFDDWDDPDPDDDDDDDDDRGHHGMDMDMDDVPDGTIDIDIGNDTDTHHPVVVVVVVVVVVVVVVVVVVVVVVVVPPPDDDDDDDDDDDDDDDDDDDDDDDDDDD

Radius of gyration: 23.8 Å; Cα contacts (8 Å, |Δi|>4): 226; chains: 1; bounding box: 65×38×73 Å

Nearest PDB structures (foldseek):
  7zkp-assembly1_A  TM=8.103E-01  e=1.848E-08  Yarrowia lipolytica
  5zul-assembly1_C-2  TM=2.491E-01  e=3.882E+00  Mycobacterium marinum M

Secondary structure (DSSP, 8-state):
-EEEGGGGT---EEEEEEETTTTEEEEEEEE--PPPTT-TT------EEEEPPPP--BTTTBS--B--TT--EEE---------PPPPSSSB---EEEE-S---EEEEEEE---EEE-HHHHHHHHHHHHHHHHHHHHHHHHHTTSS-------------------PPPP----

Organism: NCBI:txid2478898

Sequence (174 aa):
MTRCDQEMGGYSTVNFDYDELRKMGHFHGYLNLDLPKNNPEITRSGYAMFRTKDQKESWLSGNVFWDWSNFQSLVLRVRGDRHGSEINKLEVKTVGIGLLDKQYGPYSLDVDWIKVMTGAEVEKVADKSRHERLSILSSSENENNSGVESDIPIGNGGSALNTSKNQEPKDTVF

Mean predicted aligned error: 14.58 Å

pLDDT: mean 71.76, std 19.89, range [28.91, 96.94]

Solvent-accessible surface area (backbone atoms only — not comparable to full-atom values): 11216 Å² total; per-residue (Å²): 80,75,47,36,32,40,85,77,56,28,70,21,45,66,48,77,47,75,40,81,90,79,63,26,36,40,39,34,40,34,31,27,58,59,62,36,92,89,42,84,87,53,86,76,44,22,34,34,32,40,31,54,67,75,60,79,67,43,98,88,71,52,86,56,55,47,80,36,73,85,40,67,42,78,54,70,97,71,95,77,86,95,82,84,81,91,75,77,45,71,71,37,57,69,58,67,54,69,52,72,85,68,64,73,41,77,50,79,43,81,42,74,74,80,49,76,31,36,64,77,54,48,53,55,52,52,51,50,53,51,51,54,52,51,52,53,53,54,53,60,54,56,66,71,69,74,75,86,84,80,94,76,91,86,83,90,82,83,90,87,83,83,89,82,90,80,84,82,85,81,88,86,89,130